Protein AF-A0A6N7M0A5-F1 (afdb_monomer_lite)

pLDDT: mean 88.92, std 6.97, range [66.19, 96.0]

Foldseek 3Di:
DLVVLQVVLVVVLVVLVVLLCLLVVCLVCPVVVHDLVVDPCSVVSVVSVVVVLVVQCVPDVDPDSNVSSVVSNVVSVVVNVCSCPPRHD

Structure (mmCIF, N/CA/C/O backbone):
data_AF-A0A6N7M0A5-F1
#
_entry.id   AF-A0A6N7M0A5-F1
#
loop_
_atom_site.group_PDB
_atom_site.id
_atom_site.type_symbol
_atom_site.label_atom_id
_atom_site.label_alt_id
_atom_site.label_comp_id
_atom_site.label_asym_id
_atom_site.label_entity_id
_atom_site.label_seq_id
_atom_site.pdbx_PDB_ins_code
_atom_site.Cartn_x
_atom_site.Cartn_y
_atom_site.Cartn_z
_atom_site.occupancy
_atom_site.B_iso_or_equiv
_atom_site.auth_seq_id
_atom_site.auth_comp_id
_atom_site.auth_asym_id
_atom_site.auth_atom_id
_atom_site.pdbx_PDB_model_num
ATOM 1 N N . MET A 1 1 ? 21.642 2.284 -20.182 1.00 76.88 1 MET A N 1
ATOM 2 C CA . MET A 1 1 ? 20.483 3.044 -19.658 1.00 76.88 1 MET A CA 1
ATOM 3 C C . MET A 1 1 ? 19.318 2.132 -19.284 1.00 76.88 1 MET A C 1
ATOM 5 O O . MET A 1 1 ? 18.854 2.225 -18.158 1.00 76.88 1 MET A O 1
ATOM 9 N N . GLN A 1 2 ? 18.922 1.194 -20.154 1.00 86.44 2 GLN A N 1
ATOM 10 C CA . GLN A 1 2 ? 17.842 0.234 -19.874 1.00 86.44 2 GLN A CA 1
ATOM 11 C C . GLN A 1 2 ? 18.052 -0.596 -18.593 1.00 86.44 2 GLN A C 1
ATOM 13 O O . GLN A 1 2 ? 17.127 -0.755 -17.811 1.00 86.44 2 GLN A O 1
ATOM 18 N N . PHE A 1 3 ? 19.284 -1.040 -18.320 1.00 89.31 3 PHE A N 1
ATOM 19 C CA . PHE A 1 3 ? 19.618 -1.756 -17.081 1.00 89.31 3 PHE A CA 1
ATOM 20 C C . PHE A 1 3 ? 19.268 -0.966 -15.806 1.00 89.31 3 PHE A C 1
ATOM 22 O O . PHE A 1 3 ? 18.656 -1.505 -14.890 1.00 89.31 3 PHE A O 1
ATOM 29 N N . LEU A 1 4 ? 19.604 0.329 -15.766 1.00 91.50 4 LEU A N 1
ATOM 30 C CA . LEU A 1 4 ? 19.300 1.194 -14.621 1.00 91.50 4 LEU A CA 1
ATOM 31 C C . LEU A 1 4 ? 17.792 1.441 -14.484 1.00 91.50 4 LEU A C 1
ATOM 33 O O . LEU A 1 4 ? 17.276 1.434 -13.371 1.00 91.50 4 LEU A O 1
ATOM 37 N N . LEU A 1 5 ? 17.085 1.614 -15.607 1.00 89.06 5 LEU A N 1
ATOM 38 C CA . LEU A 1 5 ? 15.624 1.750 -15.620 1.00 89.06 5 LEU A CA 1
ATOM 39 C C . LEU A 1 5 ? 14.935 0.491 -15.089 1.00 89.06 5 LEU A C 1
ATOM 41 O O . LEU A 1 5 ? 14.017 0.603 -14.284 1.00 89.06 5 LEU A O 1
ATOM 45 N N . ASN A 1 6 ? 15.425 -0.692 -15.458 1.00 91.38 6 ASN A N 1
ATOM 46 C CA . ASN A 1 6 ? 14.893 -1.953 -14.954 1.00 91.38 6 ASN A CA 1
ATOM 47 C C . ASN A 1 6 ? 15.114 -2.086 -13.441 1.00 91.38 6 ASN A C 1
ATOM 49 O O . ASN A 1 6 ? 14.174 -2.418 -12.725 1.00 91.38 6 ASN A O 1
ATOM 53 N N . ILE A 1 7 ? 16.314 -1.771 -12.932 1.00 93.88 7 ILE A N 1
ATOM 54 C CA . ILE A 1 7 ? 16.587 -1.778 -11.482 1.00 93.88 7 ILE A CA 1
ATOM 55 C C . ILE A 1 7 ? 15.630 -0.839 -10.742 1.00 93.88 7 ILE A C 1
ATOM 57 O O . ILE A 1 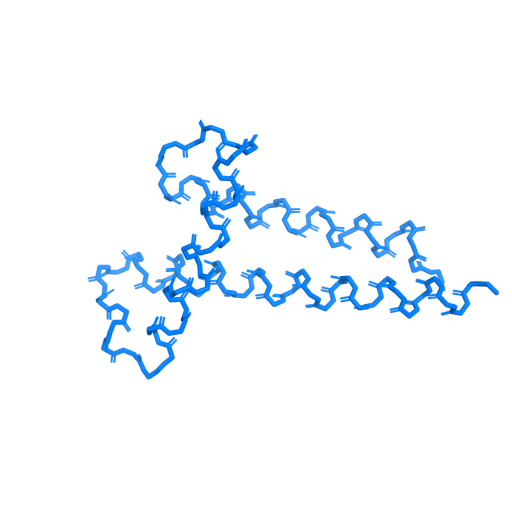7 ? 15.027 -1.234 -9.745 1.00 93.88 7 ILE A O 1
ATOM 61 N N . LEU A 1 8 ? 15.461 0.390 -11.237 1.00 93.12 8 LEU A N 1
ATOM 62 C CA . LEU A 1 8 ? 14.539 1.357 -10.643 1.00 93.12 8 LEU A CA 1
ATOM 63 C C . LEU A 1 8 ? 13.089 0.869 -10.699 1.00 93.12 8 LEU A C 1
ATOM 65 O O . LEU A 1 8 ? 12.378 0.973 -9.704 1.00 93.12 8 LEU A O 1
ATOM 69 N N . GLY A 1 9 ? 12.664 0.289 -11.822 1.00 93.00 9 GLY A N 1
ATOM 70 C CA . GLY A 1 9 ? 11.335 -0.296 -11.970 1.00 93.00 9 GLY A CA 1
ATOM 71 C C . GLY A 1 9 ? 11.078 -1.400 -10.943 1.00 93.00 9 GLY A C 1
ATOM 72 O O . GLY A 1 9 ? 10.055 -1.373 -10.260 1.00 93.00 9 GLY A O 1
ATOM 73 N N . TYR A 1 10 ? 12.027 -2.322 -10.759 1.00 94.81 10 TYR A N 1
ATOM 74 C CA . TYR A 1 10 ? 11.914 -3.377 -9.748 1.00 94.81 10 TYR A CA 1
ATOM 75 C C . TYR A 1 10 ? 11.884 -2.824 -8.319 1.00 94.81 10 TYR A C 1
ATOM 77 O O . TYR A 1 10 ? 11.102 -3.309 -7.504 1.00 94.81 10 TYR A O 1
ATOM 85 N N . LEU A 1 11 ? 12.681 -1.795 -8.011 1.00 95.81 11 LEU A N 1
ATOM 86 C CA . LEU A 1 11 ? 12.655 -1.129 -6.704 1.00 95.81 11 LEU A CA 1
ATOM 87 C C . LEU A 1 11 ? 11.294 -0.482 -6.424 1.00 95.81 11 LEU A C 1
ATOM 89 O O . LEU A 1 11 ? 10.731 -0.687 -5.349 1.00 95.81 11 LEU A O 1
ATOM 93 N N . ILE A 1 12 ? 10.743 0.248 -7.398 1.00 94.44 12 ILE A N 1
ATOM 94 C CA . ILE A 1 12 ? 9.424 0.883 -7.281 1.00 94.44 12 ILE A CA 1
ATOM 95 C C . ILE A 1 12 ? 8.341 -0.181 -7.091 1.00 94.44 12 ILE A C 1
ATOM 97 O O . ILE A 1 12 ? 7.525 -0.067 -6.180 1.00 94.44 12 ILE A O 1
ATOM 101 N N . ASN A 1 13 ? 8.351 -1.241 -7.899 1.00 95.38 13 ASN A N 1
ATOM 102 C CA . ASN A 1 13 ? 7.383 -2.328 -7.783 1.00 95.38 13 ASN A CA 1
ATOM 103 C C . ASN A 1 13 ? 7.473 -3.053 -6.443 1.00 95.38 13 ASN A C 1
ATOM 105 O O . ASN A 1 13 ? 6.445 -3.314 -5.826 1.00 95.38 13 ASN A O 1
ATOM 109 N N . SER A 1 14 ? 8.683 -3.342 -5.966 1.00 95.31 14 SER A N 1
ATOM 110 C CA . SER A 1 14 ? 8.888 -3.953 -4.651 1.00 95.31 14 SER A CA 1
ATOM 111 C C . SER A 1 14 ? 8.315 -3.068 -3.541 1.00 95.31 14 SER A C 1
ATOM 113 O O . SER A 1 14 ? 7.570 -3.538 -2.682 1.00 95.31 14 SER A O 1
ATOM 115 N N . PHE A 1 15 ? 8.561 -1.757 -3.613 1.00 94.50 15 PHE A N 1
ATOM 116 C CA . PHE A 1 15 ? 7.984 -0.798 -2.677 1.00 94.50 15 PHE A CA 1
ATOM 117 C C . PHE A 1 15 ? 6.447 -0.761 -2.745 1.00 94.50 15 PHE A C 1
ATOM 119 O O . PHE A 1 15 ? 5.790 -0.798 -1.705 1.00 94.50 15 PHE A O 1
ATOM 126 N N . LEU A 1 16 ? 5.860 -0.764 -3.947 1.00 94.62 16 LEU A N 1
ATOM 127 C CA . LEU A 1 16 ? 4.405 -0.834 -4.132 1.00 94.62 16 LEU A CA 1
ATOM 128 C C . LEU A 1 16 ? 3.809 -2.114 -3.536 1.00 94.62 16 LEU A C 1
ATOM 130 O O . LEU A 1 16 ? 2.758 -2.052 -2.901 1.00 94.62 16 LEU A O 1
ATOM 134 N N . VAL A 1 17 ? 4.486 -3.255 -3.685 1.00 95.62 17 VAL A N 1
ATOM 135 C CA . VAL A 1 17 ? 4.063 -4.527 -3.080 1.00 95.62 17 VAL A CA 1
ATOM 136 C C . VAL A 1 17 ? 4.067 -4.429 -1.556 1.00 95.62 17 VAL A C 1
ATOM 138 O O . VAL A 1 17 ? 3.104 -4.854 -0.922 1.00 95.62 17 VAL A O 1
ATOM 141 N N . VAL A 1 18 ? 5.093 -3.822 -0.952 1.00 94.19 18 VAL A N 1
ATOM 142 C CA . VAL A 1 18 ? 5.136 -3.612 0.505 1.00 94.19 18 VAL A CA 1
ATOM 143 C C . VAL A 1 18 ? 3.963 -2.744 0.968 1.00 94.19 18 VAL A C 1
ATOM 145 O O . VAL A 1 18 ? 3.255 -3.125 1.901 1.00 94.19 18 VAL A O 1
ATOM 148 N N . LEU A 1 19 ? 3.704 -1.616 0.297 1.00 93.88 19 LEU A N 1
ATOM 149 C CA . LEU A 1 19 ? 2.567 -0.747 0.625 1.00 93.88 19 LEU A CA 1
ATOM 150 C C . LEU A 1 19 ? 1.228 -1.479 0.492 1.00 93.88 19 LEU A C 1
ATOM 152 O O . LEU A 1 19 ? 0.368 -1.369 1.369 1.00 93.88 19 LEU A O 1
ATOM 156 N N . PHE A 1 20 ? 1.070 -2.258 -0.578 1.00 94.69 20 PHE A N 1
ATOM 157 C CA . PHE A 1 20 ? -0.114 -3.073 -0.812 1.00 94.69 20 PHE A CA 1
ATOM 158 C C . PHE A 1 20 ? -0.339 -4.078 0.318 1.00 94.69 20 PHE A C 1
ATOM 160 O O . PHE A 1 20 ? -1.443 -4.150 0.851 1.00 94.69 20 PHE A O 1
ATOM 167 N N . VAL A 1 21 ? 0.702 -4.805 0.734 1.00 93.94 21 VAL A N 1
ATOM 168 C CA . VAL A 1 21 ? 0.609 -5.790 1.820 1.00 93.94 21 VAL A CA 1
ATOM 169 C C . VAL A 1 21 ? 0.230 -5.127 3.141 1.00 93.94 21 VAL A C 1
ATOM 171 O O . VAL A 1 21 ? -0.617 -5.662 3.850 1.00 93.94 21 VAL A O 1
ATOM 174 N N . VAL A 1 22 ? 0.787 -3.956 3.468 1.00 93.19 22 VAL A N 1
ATOM 175 C CA . VAL A 1 22 ? 0.430 -3.224 4.698 1.00 93.19 22 VAL A CA 1
ATOM 176 C C . VAL A 1 22 ? -1.049 -2.830 4.699 1.00 93.19 22 VAL A C 1
ATOM 178 O O . VAL A 1 22 ? -1.755 -3.088 5.677 1.00 93.19 22 VAL A O 1
ATOM 181 N N . VAL A 1 23 ? -1.540 -2.235 3.607 1.00 93.38 23 VAL A N 1
ATOM 182 C CA . VAL A 1 23 ? -2.950 -1.823 3.500 1.00 93.38 23 VAL A CA 1
ATOM 183 C C . VAL A 1 23 ? -3.879 -3.034 3.498 1.00 93.38 23 VAL A C 1
ATOM 185 O O . VAL A 1 23 ? -4.904 -3.019 4.181 1.00 93.38 23 VAL A O 1
ATOM 188 N N . LEU A 1 24 ? -3.508 -4.107 2.797 1.00 92.50 24 LEU A N 1
ATOM 189 C CA . LEU A 1 24 ? -4.279 -5.345 2.754 1.00 92.50 24 LEU A CA 1
ATOM 190 C C . LEU A 1 24 ? -4.349 -6.007 4.133 1.00 92.50 24 LEU A C 1
ATOM 192 O O . LEU A 1 24 ? -5.430 -6.402 4.568 1.00 92.50 24 LEU A O 1
ATOM 196 N N . ALA A 1 25 ? -3.219 -6.095 4.838 1.00 90.62 25 ALA A N 1
ATOM 197 C CA . ALA A 1 25 ? -3.153 -6.650 6.182 1.00 90.62 25 ALA A CA 1
ATOM 198 C C . ALA A 1 25 ? -4.058 -5.867 7.130 1.00 90.62 25 ALA A C 1
ATOM 200 O O . ALA A 1 25 ? -4.887 -6.470 7.808 1.00 90.62 25 ALA A O 1
ATOM 201 N N . LYS A 1 26 ? -3.983 -4.530 7.125 1.00 89.75 26 LYS A N 1
ATOM 202 C CA . LYS A 1 26 ? -4.907 -3.716 7.917 1.00 89.75 26 LYS A CA 1
ATOM 203 C C . LYS A 1 26 ? -6.360 -4.001 7.558 1.00 89.75 26 LYS A C 1
ATOM 205 O O . LYS A 1 26 ? -7.134 -4.302 8.456 1.00 89.75 26 LYS A O 1
ATOM 210 N N . PHE A 1 27 ? -6.715 -3.952 6.276 1.00 89.25 27 PHE A N 1
ATOM 211 C CA . PHE A 1 27 ? -8.090 -4.148 5.813 1.00 89.25 27 PHE A CA 1
ATOM 212 C C . PHE A 1 27 ? -8.676 -5.503 6.239 1.00 89.25 27 PHE A C 1
ATOM 214 O O . PHE A 1 27 ? -9.828 -5.581 6.664 1.00 89.25 27 PHE A O 1
ATOM 221 N N . ILE A 1 28 ? -7.885 -6.577 6.153 1.00 87.56 28 ILE A N 1
ATOM 222 C CA . ILE A 1 28 ? -8.308 -7.923 6.559 1.00 87.56 28 ILE A CA 1
ATOM 223 C C . ILE A 1 28 ? -8.418 -8.032 8.080 1.00 87.56 28 ILE A C 1
ATOM 225 O O . ILE A 1 28 ? -9.361 -8.643 8.577 1.00 87.56 28 ILE A O 1
ATOM 229 N N . LEU A 1 29 ? -7.463 -7.469 8.821 1.00 84.69 29 LEU A N 1
ATOM 230 C CA . LEU A 1 29 ? -7.391 -7.613 10.274 1.00 84.69 29 LEU A CA 1
ATOM 231 C C . LEU A 1 29 ? -8.411 -6.742 11.016 1.00 84.69 29 LEU A C 1
ATOM 233 O O . LEU A 1 29 ? -8.894 -7.160 12.066 1.00 84.69 29 LEU A O 1
ATOM 237 N N . THR A 1 30 ? -8.790 -5.585 10.469 1.00 80.69 30 THR A N 1
ATOM 238 C CA . THR A 1 30 ? -9.811 -4.711 11.069 1.00 80.69 30 THR A CA 1
ATOM 239 C C . THR A 1 30 ? -11.239 -5.116 10.705 1.00 80.69 30 THR A C 1
ATOM 241 O O . THR A 1 30 ? -12.149 -4.878 11.496 1.00 80.69 30 THR A O 1
ATOM 244 N N . ARG A 1 31 ? -11.458 -5.796 9.569 1.00 73.88 31 ARG A N 1
ATOM 245 C CA . ARG A 1 31 ? -12.774 -6.331 9.162 1.00 73.88 31 ARG A CA 1
ATOM 246 C C . ARG A 1 31 ? -13.500 -7.170 10.231 1.00 73.88 31 ARG A C 1
ATOM 248 O O . ARG A 1 31 ? -14.696 -6.961 10.403 1.00 73.88 31 ARG A O 1
ATOM 255 N N . PRO A 1 32 ? -12.844 -8.103 10.950 1.00 70.88 32 PRO A N 1
ATOM 256 C CA . PRO A 1 32 ? -13.481 -8.872 12.021 1.00 70.88 32 PRO A CA 1
ATOM 257 C C . PRO A 1 32 ? -13.605 -8.106 13.352 1.00 70.88 32 PRO A C 1
ATOM 259 O O . PRO A 1 32 ? -13.937 -8.726 14.358 1.00 70.88 32 PRO A O 1
ATOM 262 N N . GLY A 1 33 ? -13.296 -6.803 13.402 1.00 66.19 33 GLY A N 1
ATOM 263 C CA . GLY A 1 33 ? -13.310 -6.016 14.642 1.00 66.19 33 GLY A CA 1
ATOM 264 C C . GLY A 1 33 ? -12.204 -6.399 15.630 1.00 66.19 33 GLY A C 1
ATOM 265 O O . GLY A 1 33 ? -12.297 -6.081 16.814 1.00 66.19 33 GLY A O 1
ATOM 266 N N . LYS A 1 34 ? -11.164 -7.110 15.171 1.00 69.06 34 LYS A N 1
ATOM 267 C CA . LYS A 1 34 ? -10.025 -7.478 16.016 1.00 69.06 34 LYS A CA 1
ATOM 268 C C . LYS A 1 34 ? -9.159 -6.253 16.280 1.00 69.06 34 LYS A C 1
ATOM 270 O O . LYS A 1 34 ? -8.806 -5.524 15.355 1.00 69.06 34 LYS A O 1
ATOM 275 N N . ASP A 1 35 ? -8.767 -6.078 17.538 1.00 73.50 35 ASP A N 1
ATOM 276 C CA . ASP A 1 35 ? -7.767 -5.078 17.891 1.00 73.50 35 ASP A CA 1
ATOM 277 C C . ASP A 1 35 ? -6.395 -5.517 17.354 1.00 73.50 35 ASP A C 1
ATOM 279 O O . ASP A 1 35 ? -5.880 -6.584 17.703 1.00 73.50 35 ASP A O 1
ATOM 283 N N . LEU A 1 36 ? -5.798 -4.676 16.508 1.00 74.19 36 LEU A N 1
ATOM 284 C CA . LEU A 1 36 ? -4.463 -4.877 15.949 1.00 74.19 36 LEU A CA 1
ATOM 285 C C . LEU A 1 36 ? -3.403 -5.020 17.051 1.00 74.19 36 LEU A C 1
ATOM 287 O O . LEU A 1 36 ? -2.422 -5.725 16.849 1.00 74.19 36 LEU A O 1
ATOM 291 N N . ASN A 1 37 ? -3.612 -4.455 18.242 1.00 75.00 37 ASN A N 1
ATOM 292 C CA . ASN A 1 37 ? -2.667 -4.591 19.356 1.00 75.00 37 ASN A CA 1
ATOM 293 C C . ASN A 1 37 ? -2.528 -6.030 19.878 1.00 75.00 37 ASN A C 1
ATOM 295 O O . ASN A 1 37 ? -1.561 -6.346 20.564 1.00 75.00 37 ASN A O 1
ATOM 299 N N . THR A 1 38 ? -3.475 -6.914 19.553 1.00 75.12 38 THR A N 1
ATOM 300 C CA . THR A 1 38 ? -3.445 -8.326 19.970 1.00 75.12 38 THR A CA 1
ATOM 301 C C . THR A 1 38 ? -2.606 -9.214 19.047 1.00 75.12 38 THR A C 1
ATOM 303 O O . THR A 1 38 ? -2.374 -10.384 19.349 1.00 75.12 38 THR A O 1
ATOM 306 N N . ILE A 1 39 ? -2.142 -8.677 17.917 1.00 78.81 39 ILE A N 1
ATOM 307 C CA . ILE A 1 39 ? -1.378 -9.402 16.901 1.00 78.81 39 ILE A CA 1
ATOM 308 C C . ILE A 1 39 ? 0.076 -8.945 16.980 1.00 78.81 39 ILE A C 1
ATOM 310 O O . ILE A 1 39 ? 0.344 -7.749 17.003 1.00 78.81 39 ILE A O 1
ATOM 314 N N . PHE A 1 40 ? 1.024 -9.886 16.950 1.00 77.88 40 PHE A N 1
ATOM 315 C CA . PHE A 1 40 ? 2.459 -9.602 17.097 1.00 77.88 40 PHE A CA 1
ATOM 316 C C . PHE A 1 40 ? 2.978 -8.482 16.169 1.00 77.88 40 PHE A C 1
ATOM 318 O O . PHE A 1 40 ? 3.739 -7.625 16.602 1.00 77.88 40 PHE A O 1
ATOM 325 N N . LEU A 1 41 ? 2.528 -8.446 14.908 1.00 83.25 41 LEU A N 1
ATOM 326 C CA . LEU A 1 41 ? 2.880 -7.398 13.932 1.00 83.25 41 LEU A CA 1
ATOM 327 C C . LEU A 1 41 ? 1.823 -6.290 13.792 1.00 83.25 41 LEU A C 1
ATOM 329 O O . LEU A 1 41 ? 1.973 -5.389 12.968 1.00 83.25 41 LEU A O 1
ATOM 333 N N . GLY A 1 42 ? 0.731 -6.354 14.548 1.00 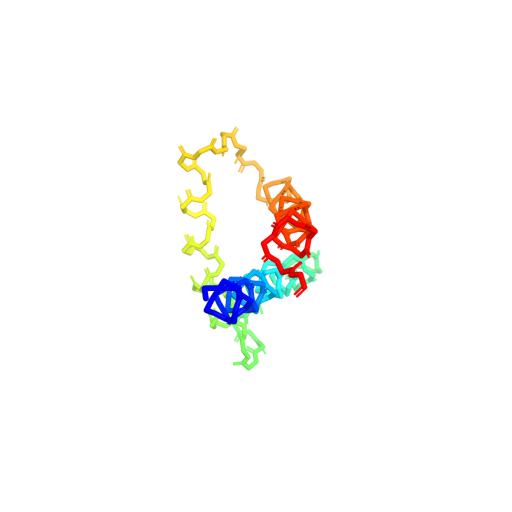83.81 42 GLY A N 1
ATOM 334 C CA . GLY A 1 42 ? -0.407 -5.462 14.366 1.00 83.81 42 GLY A CA 1
ATOM 335 C C . GLY A 1 42 ? -0.135 -3.992 14.711 1.00 83.81 42 GLY A C 1
ATOM 336 O O . GLY A 1 42 ? -0.554 -3.152 13.913 1.00 83.81 42 GLY A O 1
ATOM 337 N N . PRO A 1 43 ? 0.614 -3.642 15.781 1.00 86.44 43 PRO A N 1
ATOM 338 C CA . PRO A 1 43 ? 1.014 -2.254 16.036 1.00 86.44 43 PRO A CA 1
ATOM 339 C C . PRO A 1 43 ? 1.815 -1.647 14.878 1.00 86.44 43 PRO A C 1
ATOM 341 O O . PRO A 1 43 ? 1.530 -0.542 14.433 1.00 86.44 43 PRO A O 1
ATOM 344 N N . ILE A 1 44 ? 2.741 -2.419 14.302 1.00 87.38 44 ILE A N 1
ATOM 345 C CA . ILE A 1 44 ? 3.533 -1.991 13.141 1.00 87.38 44 ILE A CA 1
ATOM 346 C C . ILE A 1 44 ? 2.613 -1.743 11.938 1.00 87.38 44 ILE A C 1
ATOM 348 O O . ILE A 1 44 ? 2.678 -0.690 11.308 1.00 87.38 44 ILE A O 1
ATOM 352 N N . ILE A 1 45 ? 1.717 -2.686 11.629 1.00 88.81 45 ILE A N 1
ATOM 353 C CA . ILE A 1 45 ? 0.750 -2.532 10.531 1.00 88.81 45 ILE A CA 1
ATOM 354 C C . ILE A 1 45 ? -0.118 -1.285 10.744 1.00 88.81 45 ILE A C 1
ATOM 356 O O . ILE A 1 45 ? -0.356 -0.539 9.792 1.00 88.81 45 ILE A O 1
ATOM 360 N N . LYS A 1 46 ? -0.560 -1.032 11.981 1.00 88.25 46 LYS A N 1
ATOM 361 C CA . LYS A 1 46 ? -1.335 0.156 12.340 1.00 88.25 46 LYS A CA 1
ATOM 362 C C . LYS A 1 46 ? -0.551 1.432 12.031 1.00 88.25 46 LYS A C 1
ATOM 364 O O . LYS A 1 46 ? -1.027 2.225 11.220 1.00 88.25 46 LYS A O 1
ATOM 369 N N . ASP A 1 47 ? 0.653 1.586 12.567 1.00 90.12 47 ASP A N 1
ATOM 370 C CA . ASP A 1 47 ? 1.450 2.807 12.406 1.00 90.12 47 ASP A CA 1
ATOM 371 C C . ASP A 1 47 ? 1.770 3.093 10.931 1.00 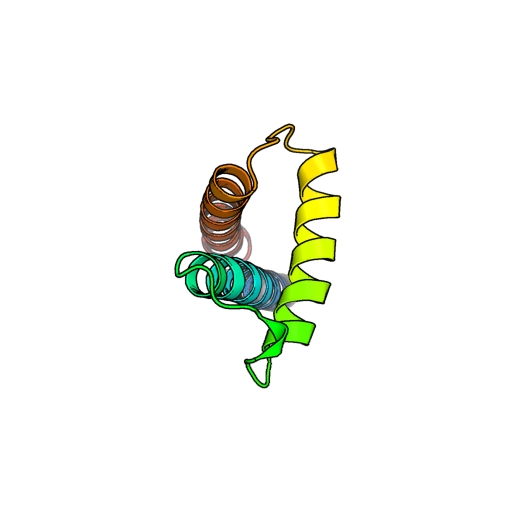90.12 47 ASP A C 1
ATOM 373 O O . ASP A 1 47 ? 1.534 4.194 10.426 1.00 90.12 47 ASP A O 1
ATOM 377 N N . PHE A 1 48 ? 2.233 2.081 10.189 1.00 90.69 48 PHE A N 1
ATOM 378 C CA . PHE A 1 48 ? 2.534 2.245 8.765 1.00 90.69 48 PHE A CA 1
ATOM 379 C C . PHE A 1 48 ? 1.284 2.573 7.949 1.00 90.69 48 PHE A C 1
ATOM 381 O O . PHE A 1 48 ? 1.314 3.442 7.078 1.00 90.69 48 PHE A O 1
ATOM 388 N N . SER A 1 49 ? 0.162 1.915 8.233 1.00 91.62 49 SER A N 1
ATOM 389 C CA . SER A 1 49 ? -1.083 2.193 7.526 1.00 91.62 49 SER A CA 1
ATOM 390 C C . SER A 1 49 ? -1.633 3.594 7.801 1.00 91.62 49 SER A C 1
ATOM 392 O O . SER A 1 49 ? -2.203 4.206 6.901 1.00 91.62 49 SER A O 1
ATOM 394 N N . GLU A 1 50 ? -1.456 4.125 9.014 1.00 91.75 50 GLU A N 1
ATOM 395 C CA . GLU A 1 50 ? -1.868 5.483 9.360 1.00 91.75 50 GLU A CA 1
ATOM 396 C C . GLU A 1 50 ? -1.052 6.505 8.572 1.00 91.75 50 GLU A C 1
ATOM 398 O O . GLU A 1 50 ? -1.617 7.457 8.033 1.00 91.75 50 GLU A O 1
ATOM 403 N N . ILE A 1 51 ? 0.255 6.271 8.414 1.00 93.88 51 ILE A N 1
ATOM 404 C CA . ILE A 1 51 ? 1.117 7.094 7.559 1.00 93.88 51 ILE A CA 1
ATOM 405 C C . ILE A 1 51 ? 0.611 7.068 6.111 1.00 93.88 51 ILE A C 1
ATOM 407 O O . ILE A 1 51 ? 0.435 8.129 5.502 1.00 93.88 51 ILE A O 1
ATOM 411 N N . ILE A 1 52 ? 0.322 5.876 5.573 1.00 92.81 52 ILE A N 1
ATOM 412 C CA . ILE A 1 52 ? -0.189 5.713 4.204 1.00 92.81 52 ILE A CA 1
ATOM 413 C C . ILE A 1 52 ? -1.523 6.448 4.041 1.00 92.81 52 ILE A C 1
ATOM 415 O O . ILE A 1 52 ? -1.682 7.226 3.103 1.00 92.81 52 ILE A O 1
ATOM 419 N N . PHE A 1 53 ? -2.475 6.258 4.957 1.00 92.50 53 PHE A N 1
ATOM 420 C CA . PHE A 1 53 ? -3.813 6.845 4.849 1.00 92.50 53 PHE A CA 1
ATOM 421 C C . PHE A 1 53 ? -3.790 8.356 5.040 1.00 92.50 53 PHE A C 1
ATOM 423 O O . PHE A 1 53 ? -4.462 9.074 4.302 1.00 92.50 53 PHE A O 1
ATOM 430 N N . LYS A 1 54 ? -2.971 8.865 5.964 1.00 92.62 54 LYS A N 1
ATOM 431 C CA . LYS A 1 54 ? -2.771 10.305 6.148 1.00 92.62 54 LYS A CA 1
ATOM 432 C C . LYS A 1 54 ? -2.200 10.952 4.892 1.00 92.62 54 LYS A C 1
ATOM 434 O O . LYS A 1 54 ? -2.602 12.060 4.546 1.00 92.62 54 LYS A O 1
ATOM 439 N N . GLN A 1 55 ? -1.279 10.279 4.206 1.00 92.94 55 GLN A N 1
ATOM 440 C CA . GLN A 1 55 ? -0.733 10.784 2.952 1.00 92.94 55 GLN A CA 1
ATOM 441 C C . GLN A 1 55 ? -1.750 10.671 1.810 1.00 92.94 55 GLN A C 1
ATOM 443 O O . GLN A 1 55 ? -1.909 11.624 1.054 1.00 92.94 55 GLN A O 1
ATOM 448 N N . ALA A 1 56 ? -2.482 9.560 1.722 1.00 91.38 56 ALA A N 1
ATOM 449 C CA . ALA A 1 56 ? -3.506 9.333 0.706 1.00 91.38 56 ALA A CA 1
ATOM 450 C C . ALA A 1 56 ? -4.650 10.350 0.784 1.00 91.38 56 ALA A C 1
ATOM 452 O O . ALA A 1 56 ? -5.044 10.903 -0.239 1.00 91.38 56 ALA A O 1
ATOM 453 N N . ARG A 1 57 ? -5.131 10.665 1.994 1.00 91.94 57 ARG A N 1
ATOM 454 C CA . ARG A 1 57 ? -6.221 11.630 2.226 1.00 91.94 57 ARG A CA 1
ATOM 455 C C . ARG A 1 57 ? -5.911 13.046 1.742 1.00 91.94 57 ARG A C 1
ATOM 457 O O . ARG A 1 57 ? -6.833 13.815 1.507 1.00 91.94 57 ARG A O 1
ATOM 464 N N . LYS A 1 58 ? -4.633 13.397 1.556 1.00 91.81 58 LYS A N 1
ATOM 465 C CA . LYS A 1 58 ? -4.241 14.684 0.953 1.00 91.81 58 LYS A CA 1
ATOM 466 C C . LYS A 1 58 ? -4.591 14.772 -0.534 1.00 91.81 58 LYS A C 1
ATOM 468 O O . LYS A 1 58 ? -4.721 15.874 -1.051 1.00 91.81 58 LYS A O 1
ATOM 473 N N . PHE A 1 59 ? -4.707 13.631 -1.211 1.00 90.56 59 PHE A N 1
ATOM 474 C CA . PHE A 1 59 ? -4.957 13.544 -2.652 1.00 90.56 59 PHE A CA 1
ATOM 475 C C . PHE A 1 59 ? -6.323 12.933 -2.978 1.00 90.56 59 PHE A C 1
ATOM 477 O O . PHE A 1 59 ? -6.879 13.205 -4.036 1.00 90.56 59 PHE A O 1
ATOM 484 N N . ILE A 1 60 ? -6.857 12.105 -2.078 1.00 88.62 60 ILE A N 1
ATOM 485 C CA . ILE A 1 60 ? -8.098 11.356 -2.253 1.00 88.62 60 ILE A CA 1
ATOM 486 C C . ILE A 1 60 ? -9.050 11.738 -1.106 1.00 88.62 60 ILE A C 1
ATOM 488 O O . ILE A 1 60 ? -8.849 11.269 0.018 1.00 88.62 60 ILE A O 1
ATOM 492 N N . PRO A 1 61 ? -10.082 12.569 -1.348 1.00 87.25 61 PRO A N 1
ATOM 493 C CA . PRO A 1 61 ? -11.017 13.020 -0.317 1.00 87.25 61 PRO A CA 1
ATOM 494 C C . PRO A 1 61 ? -12.079 11.947 -0.021 1.00 87.25 61 PRO A C 1
ATOM 496 O O . PRO A 1 61 ? -13.268 12.147 -0.246 1.00 87.25 61 PRO A O 1
ATOM 499 N N . ILE A 1 62 ? -11.646 10.775 0.448 1.00 88.94 62 ILE A N 1
ATOM 500 C CA . ILE A 1 62 ? -12.530 9.699 0.911 1.00 88.94 62 ILE A CA 1
ATOM 501 C C . ILE A 1 62 ? -12.473 9.651 2.438 1.00 88.94 62 ILE A C 1
ATOM 503 O O . ILE A 1 62 ? -11.415 9.411 3.026 1.00 88.94 62 ILE A O 1
ATOM 507 N N . GLU A 1 63 ? -13.621 9.871 3.075 1.00 82.44 63 GLU A N 1
ATOM 508 C CA . GLU A 1 63 ? -13.750 9.900 4.536 1.00 82.44 63 GLU A CA 1
ATOM 509 C C . GLU A 1 63 ? -13.785 8.491 5.140 1.00 82.44 63 GLU A C 1
ATOM 511 O O . GLU A 1 63 ? -13.109 8.216 6.138 1.00 82.44 63 GLU A O 1
ATOM 516 N N . GLU A 1 64 ? -14.519 7.578 4.496 1.00 86.94 64 GLU A N 1
ATOM 517 C CA . GLU A 1 64 ? -14.645 6.190 4.935 1.00 86.94 64 GLU A CA 1
ATOM 518 C C . GLU A 1 64 ? -13.351 5.404 4.711 1.00 86.94 64 GLU A C 1
ATOM 520 O O . GLU A 1 64 ? -12.899 5.184 3.585 1.00 86.94 64 GLU A O 1
ATOM 525 N N . GLU A 1 65 ? -12.772 4.906 5.801 1.00 85.06 65 GLU A N 1
ATOM 526 C CA . GLU A 1 65 ? -11.502 4.181 5.775 1.00 85.06 65 GLU A CA 1
ATOM 527 C C . GLU A 1 65 ? -11.572 2.866 4.983 1.00 85.06 65 GLU A C 1
ATOM 529 O O . GLU A 1 65 ? -10.610 2.509 4.301 1.00 85.06 65 GLU A O 1
ATOM 534 N N . SER A 1 66 ? -12.719 2.180 5.011 1.00 86.25 66 SER A N 1
ATOM 535 C CA . SER A 1 66 ? -12.992 0.998 4.179 1.00 86.25 66 SER A CA 1
ATOM 536 C C . SER A 1 66 ? -12.831 1.319 2.693 1.00 86.25 66 SER A C 1
ATOM 538 O O . SER A 1 66 ? -12.066 0.659 1.986 1.00 86.25 66 SER A O 1
ATOM 540 N N . ASN A 1 67 ? -13.504 2.374 2.234 1.00 91.12 67 ASN A N 1
ATOM 541 C CA . ASN A 1 67 ? -13.491 2.761 0.828 1.00 91.12 67 ASN A CA 1
ATOM 542 C C . ASN A 1 67 ? -12.107 3.267 0.430 1.00 91.12 67 ASN A C 1
ATOM 544 O O . ASN A 1 67 ? -11.591 2.852 -0.601 1.00 91.12 67 ASN A O 1
ATOM 548 N N . LEU A 1 68 ? -11.456 4.064 1.285 1.00 91.44 68 LEU A N 1
ATOM 549 C CA . LEU A 1 68 ? -10.086 4.519 1.057 1.00 91.44 68 LEU A CA 1
ATOM 550 C C . LEU A 1 68 ? -9.110 3.339 0.935 1.00 91.44 68 LEU A C 1
ATOM 552 O O . LEU A 1 68 ? -8.259 3.344 0.049 1.00 91.44 68 LEU A O 1
ATOM 556 N N . SER A 1 69 ? -9.249 2.315 1.783 1.00 92.25 69 SER A N 1
ATOM 557 C CA . SER A 1 69 ? -8.424 1.102 1.726 1.00 92.25 69 SER A CA 1
ATOM 558 C C . SER A 1 69 ? -8.601 0.379 0.393 1.00 92.25 69 SER A C 1
ATOM 560 O O . SER A 1 69 ? -7.615 0.065 -0.267 1.00 92.25 69 SER A O 1
ATOM 562 N N . ILE A 1 70 ? -9.848 0.160 -0.037 1.00 92.75 70 ILE A N 1
ATOM 563 C CA . ILE A 1 70 ? -10.156 -0.494 -1.316 1.00 92.75 70 ILE A CA 1
ATOM 564 C C . ILE A 1 70 ? -9.603 0.326 -2.484 1.00 92.75 70 ILE A C 1
ATOM 566 O O . IL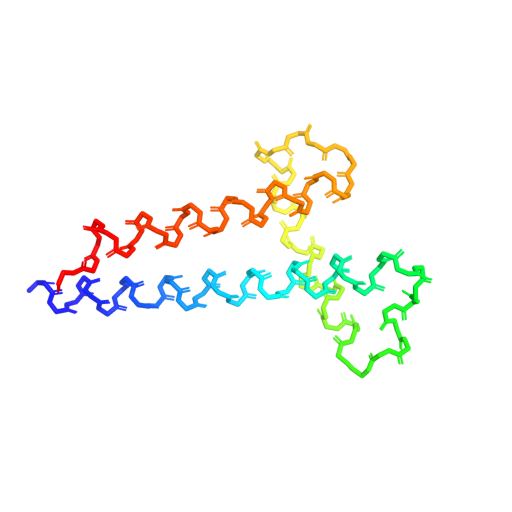E A 1 70 ? -8.933 -0.224 -3.357 1.00 92.75 70 ILE A O 1
ATOM 570 N N . THR A 1 71 ? -9.822 1.643 -2.484 1.00 93.94 71 THR A N 1
ATOM 571 C CA . THR A 1 71 ? -9.287 2.545 -3.509 1.00 93.94 71 THR A CA 1
ATOM 572 C C . THR A 1 71 ? -7.766 2.460 -3.580 1.00 93.94 71 THR A C 1
ATOM 574 O O . THR A 1 71 ? -7.219 2.321 -4.670 1.00 93.94 71 THR A O 1
ATOM 577 N N . LEU A 1 72 ? -7.071 2.483 -2.441 1.00 94.38 72 LEU A N 1
ATOM 578 C CA . LEU A 1 72 ? -5.613 2.370 -2.401 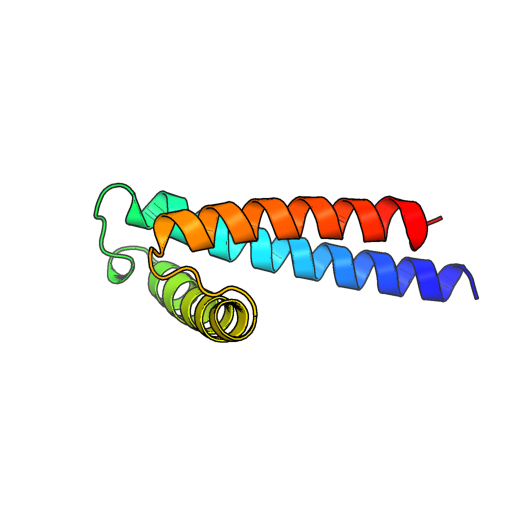1.00 94.38 72 LEU A CA 1
ATOM 579 C C . LEU A 1 72 ? -5.114 1.023 -2.924 1.00 94.38 72 LEU A C 1
ATOM 581 O O . LEU A 1 72 ? -4.160 1.000 -3.698 1.00 94.38 72 LEU A O 1
ATOM 585 N N . LEU A 1 73 ? -5.775 -0.082 -2.566 1.00 94.94 73 LEU A N 1
ATOM 586 C CA . LEU A 1 73 ? -5.434 -1.407 -3.090 1.00 94.94 73 LEU A CA 1
ATOM 587 C C . LEU A 1 73 ? -5.529 -1.436 -4.620 1.00 94.94 73 LEU A C 1
ATOM 589 O O . LEU A 1 73 ? -4.604 -1.907 -5.279 1.00 94.94 73 LEU A O 1
ATOM 593 N N . VAL A 1 74 ? -6.602 -0.879 -5.188 1.00 95.31 74 VAL A N 1
ATOM 594 C CA . VAL A 1 74 ? -6.769 -0.778 -6.646 1.00 95.31 74 VAL A CA 1
ATOM 595 C C . VAL A 1 74 ? -5.686 0.106 -7.266 1.00 95.31 74 VAL A C 1
ATOM 597 O O . VAL A 1 74 ? -5.060 -0.291 -8.247 1.00 95.31 74 VAL A O 1
ATOM 600 N N . VAL A 1 75 ? -5.413 1.276 -6.682 1.00 94.81 75 VAL A N 1
ATOM 601 C CA . VAL A 1 75 ? -4.379 2.204 -7.170 1.00 94.81 75 VAL A CA 1
ATOM 602 C C . VAL A 1 75 ? -3.003 1.540 -7.193 1.00 94.81 75 VAL A C 1
ATOM 604 O O . VAL A 1 75 ? -2.293 1.655 -8.189 1.00 94.81 75 VAL A O 1
ATOM 607 N N . PHE A 1 76 ? -2.625 0.808 -6.144 1.00 95.31 76 PHE A N 1
ATOM 608 C CA . PHE A 1 76 ? -1.336 0.116 -6.102 1.00 95.31 76 PHE A CA 1
ATOM 609 C C . PHE A 1 76 ? -1.212 -0.962 -7.179 1.00 95.31 76 PHE A C 1
ATOM 611 O O . PHE A 1 76 ? -0.158 -1.063 -7.802 1.00 95.31 76 PHE A O 1
ATOM 618 N N . VAL A 1 77 ? -2.281 -1.717 -7.451 1.00 95.56 77 VAL A N 1
ATOM 619 C CA . VAL A 1 77 ? -2.294 -2.717 -8.532 1.00 95.56 77 VAL A CA 1
ATOM 620 C C . VAL A 1 77 ? -2.118 -2.050 -9.896 1.00 95.56 77 VAL A C 1
ATOM 622 O O . VAL A 1 77 ? -1.298 -2.499 -10.698 1.00 95.56 77 VAL A O 1
ATOM 625 N N . VAL A 1 78 ? -2.835 -0.950 -10.148 1.00 96.00 78 VAL A N 1
ATOM 626 C CA . VAL A 1 78 ? -2.718 -0.192 -11.403 1.00 96.00 78 VAL A CA 1
ATOM 627 C C . VAL A 1 78 ? -1.306 0.369 -11.572 1.00 96.00 78 VAL A C 1
ATOM 629 O O . VAL A 1 78 ? -0.703 0.199 -12.629 1.00 96.00 78 VAL A O 1
ATOM 632 N N . LEU A 1 79 ? -0.742 0.987 -10.531 1.00 94.38 79 LEU A N 1
ATOM 633 C CA . LEU A 1 79 ? 0.616 1.536 -10.570 1.00 94.38 79 LEU A CA 1
ATOM 634 C C . LEU A 1 79 ? 1.670 0.451 -10.793 1.00 94.38 79 LEU A C 1
ATOM 636 O O . LEU A 1 79 ? 2.576 0.646 -11.601 1.00 94.38 79 LEU A O 1
ATOM 640 N N . PHE A 1 80 ? 1.531 -0.699 -10.133 1.00 95.00 80 PHE A N 1
ATOM 641 C CA . PHE A 1 80 ? 2.427 -1.836 -10.331 1.00 95.00 80 PHE A CA 1
ATOM 642 C C . PHE A 1 80 ? 2.416 -2.295 -11.792 1.00 95.00 80 PHE A C 1
ATOM 644 O O . PHE A 1 80 ? 3.467 -2.535 -12.389 1.00 95.00 80 PHE A O 1
ATOM 651 N N . TRP A 1 81 ? 1.231 -2.380 -12.399 1.00 95.62 81 TRP A N 1
ATOM 652 C CA . TRP A 1 81 ? 1.085 -2.717 -13.814 1.00 95.62 81 TRP A CA 1
ATOM 653 C C . TRP A 1 81 ? 1.733 -1.679 -14.729 1.00 95.62 81 TRP A C 1
ATOM 655 O O . TRP A 1 81 ? 2.472 -2.048 -15.639 1.00 95.62 81 TRP A O 1
ATOM 665 N N . VAL A 1 82 ? 1.516 -0.388 -14.465 1.00 95.00 82 VAL A N 1
ATOM 666 C CA . VAL A 1 82 ? 2.120 0.705 -15.240 1.00 95.00 82 VAL A CA 1
ATOM 667 C C . VAL A 1 82 ? 3.647 0.634 -15.185 1.00 95.00 82 VAL A C 1
ATOM 669 O O . VAL A 1 82 ? 4.304 0.669 -16.222 1.00 95.00 82 VAL A O 1
ATOM 672 N N . VAL A 1 83 ? 4.232 0.478 -13.999 1.00 92.38 83 VAL A N 1
ATOM 673 C CA . VAL A 1 83 ? 5.691 0.367 -13.846 1.00 92.38 83 VAL A CA 1
ATOM 674 C C . VAL A 1 83 ? 6.216 -0.884 -14.555 1.00 92.38 83 VAL A C 1
ATOM 676 O O . VAL A 1 83 ? 7.207 -0.810 -15.283 1.00 92.38 83 VAL A O 1
ATOM 679 N N . SER A 1 84 ? 5.523 -2.014 -14.410 1.00 91.50 84 SER A N 1
ATOM 680 C CA . SER A 1 84 ? 5.914 -3.276 -15.047 1.00 91.50 84 SER A CA 1
ATOM 681 C C . SER A 1 84 ? 5.876 -3.215 -16.571 1.00 91.50 84 SER A C 1
ATOM 683 O O . SER A 1 84 ? 6.752 -3.774 -17.213 1.00 91.50 84 SER A O 1
ATOM 685 N N . TYR A 1 85 ? 4.876 -2.548 -17.148 1.00 92.38 85 TYR A N 1
ATOM 686 C CA . TYR A 1 85 ? 4.688 -2.503 -18.597 1.00 92.38 85 TYR A CA 1
ATOM 687 C C . TYR A 1 85 ? 5.522 -1.410 -19.279 1.00 92.38 85 TYR A C 1
ATOM 689 O O . TYR A 1 85 ? 6.019 -1.603 -20.386 1.00 92.38 85 TYR A O 1
ATOM 697 N N . PHE A 1 86 ? 5.663 -0.242 -18.643 1.00 89.81 86 PHE A N 1
ATOM 698 C CA . PHE A 1 86 ? 6.286 0.924 -19.277 1.00 89.81 86 PHE A CA 1
ATOM 699 C C . PHE A 1 86 ? 7.755 1.136 -18.896 1.00 89.81 86 PHE A C 1
ATOM 701 O O . PHE A 1 86 ? 8.508 1.685 -19.704 1.00 89.81 86 PHE A O 1
ATOM 708 N N . ILE A 1 87 ? 8.170 0.745 -17.686 1.00 85.00 87 ILE A N 1
ATOM 709 C CA . ILE A 1 87 ? 9.516 1.039 -17.163 1.00 85.00 87 ILE A CA 1
ATOM 710 C C . ILE A 1 87 ? 10.426 -0.184 -17.273 1.00 85.00 87 ILE A C 1
ATOM 7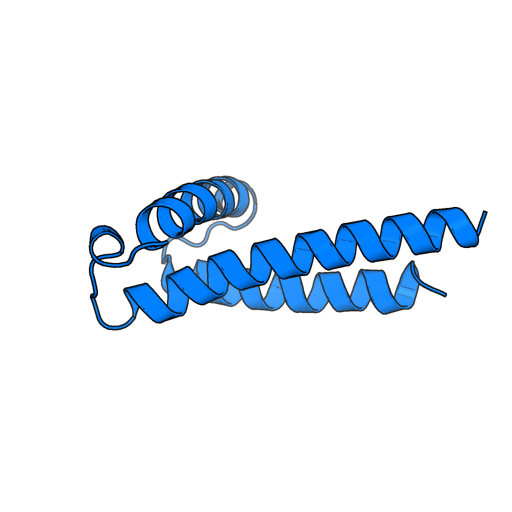12 O O . ILE A 1 87 ? 11.564 -0.059 -17.729 1.00 85.00 87 ILE A O 1
ATOM 716 N N . ILE A 1 88 ? 9.926 -1.353 -16.877 1.00 84.12 88 ILE A N 1
ATOM 717 C CA . ILE A 1 88 ? 10.666 -2.612 -16.970 1.00 84.12 88 ILE A CA 1
ATOM 718 C C . ILE A 1 88 ? 10.527 -3.142 -18.404 1.00 84.12 88 ILE A C 1
ATOM 720 O O . ILE A 1 88 ? 9.413 -3.346 -18.879 1.00 84.12 88 ILE A O 1
ATOM 724 N N . LYS A 1 89 ? 11.652 -3.343 -19.099 1.00 74.75 89 LYS A N 1
ATOM 725 C CA . LYS A 1 89 ? 11.693 -3.988 -20.423 1.00 74.75 89 LYS A CA 1
ATOM 726 C C . LYS A 1 89 ? 12.664 -5.151 -20.454 1.00 74.75 89 LYS A C 1
ATOM 728 O O . LYS A 1 89 ? 13.746 -5.018 -19.833 1.00 74.75 89 LYS A O 1
#

Secondary structure (DSSP, 8-state):
-HHHHHHHHHHHHHHHHHHHHHHHHHHHHHTTT--GGGSTTHHHHHHHHHHHHHHHTTT-----HHHHHHHHHHHHHHHHHHHHHHT--

Radius of gyration: 14.91 Å; chains: 1; bounding box: 35×24×40 Å

Sequence (89 aa):
MQFLLNILGYLINSFLVVLFVVVLAKFILTRPGKDLNTIFLGPIIKDFSEIIFKQARKFIPIEEESNLSITLLVVFVVLFWVVSYFIIK